Protein AF-A0A1Q6LRA7-F1 (afdb_monomer_lite)

Foldseek 3Di:
DWDDDDPPIDDDDDDQQDWDQDPVRDTDGPPDDPVRVVLVVVLVVCVVVDDPVVSVVVNVVVVVVD

Sequence (66 aa):
MMIGSGEHSTFVKVKKGERVMLSDGTFVEAGLTPEESKRRLDDKIDEMLYSKPVTLVKKISRRLKR

Structure (mmCIF, N/CA/C/O backbone):
data_AF-A0A1Q6LRA7-F1
#
_entry.id   AF-A0A1Q6LRA7-F1
#
loop_
_atom_site.group_PDB
_atom_site.id
_atom_site.type_symbol
_atom_site.label_atom_id
_atom_site.label_alt_id
_atom_site.label_comp_id
_atom_site.label_asym_id
_atom_site.label_entity_id
_atom_site.label_seq_id
_atom_site.pdbx_PDB_ins_code
_atom_site.Cartn_x
_atom_site.Cartn_y
_atom_site.Cartn_z
_atom_site.occupancy
_atom_site.B_iso_or_equiv
_atom_site.auth_seq_id
_atom_site.auth_comp_id
_atom_site.auth_asym_id
_atom_site.auth_atom_id
_atom_site.pdbx_PDB_model_num
ATOM 1 N N . MET A 1 1 ? 7.458 4.536 -15.791 1.00 69.56 1 MET A N 1
ATOM 2 C CA . MET A 1 1 ? 8.053 3.700 -14.729 1.00 69.56 1 MET A CA 1
ATOM 3 C C . MET A 1 1 ? 9.439 3.283 -15.195 1.00 69.56 1 MET A C 1
ATOM 5 O O . MET A 1 1 ? 9.568 2.952 -16.367 1.00 69.56 1 MET A O 1
ATOM 9 N N . MET A 1 2 ? 10.457 3.374 -14.334 1.00 72.50 2 MET A N 1
ATOM 10 C CA . MET A 1 2 ? 11.823 2.926 -14.638 1.00 72.50 2 MET A CA 1
ATOM 11 C C . MET A 1 2 ? 12.021 1.534 -14.037 1.00 72.50 2 MET A C 1
ATOM 13 O O . MET A 1 2 ? 11.701 1.333 -12.867 1.00 72.50 2 MET A O 1
ATOM 17 N N . ILE A 1 3 ? 12.495 0.587 -14.840 1.00 73.19 3 ILE A N 1
ATOM 18 C CA . ILE A 1 3 ? 12.779 -0.792 -14.434 1.00 73.19 3 ILE A CA 1
ATOM 19 C C . ILE A 1 3 ? 14.282 -1.012 -14.606 1.00 73.19 3 ILE A C 1
ATOM 21 O O . ILE A 1 3 ? 14.801 -0.780 -15.694 1.00 73.19 3 ILE A O 1
ATOM 25 N N . GLY A 1 4 ? 14.972 -1.436 -13.547 1.00 69.00 4 GLY A N 1
ATOM 26 C CA . GLY A 1 4 ? 16.430 -1.610 -13.535 1.00 69.00 4 GLY A CA 1
ATOM 27 C C . GLY A 1 4 ? 17.185 -0.464 -12.847 1.00 69.00 4 GLY A C 1
ATOM 28 O O . GLY A 1 4 ? 16.587 0.503 -12.378 1.00 69.00 4 GLY A O 1
ATOM 29 N N . SER A 1 5 ? 18.510 -0.597 -12.764 1.00 69.44 5 SER A N 1
ATOM 30 C CA . SER A 1 5 ? 19.424 0.352 -12.113 1.00 69.44 5 SER A CA 1
ATOM 31 C C . SER A 1 5 ? 20.517 0.786 -13.093 1.00 69.44 5 SER A C 1
ATOM 33 O O . SER A 1 5 ? 21.051 -0.049 -13.824 1.00 69.44 5 SER A O 1
ATOM 35 N N . GLY A 1 6 ? 20.853 2.079 -13.104 1.00 73.00 6 GLY A N 1
ATOM 36 C CA . GLY A 1 6 ? 21.958 2.625 -13.897 1.00 73.00 6 GLY A CA 1
ATOM 37 C C . GLY A 1 6 ? 21.781 2.476 -15.413 1.00 73.00 6 GLY A C 1
ATOM 38 O O . GLY A 1 6 ? 20.708 2.747 -15.957 1.00 73.00 6 GLY A O 1
ATOM 39 N N . GLU A 1 7 ? 22.849 2.049 -16.091 1.00 75.06 7 GLU A N 1
ATOM 40 C CA . GLU A 1 7 ? 22.954 1.959 -17.559 1.00 75.06 7 GLU A CA 1
ATOM 41 C C . GLU A 1 7 ? 22.048 0.888 -18.191 1.00 75.06 7 GLU A C 1
ATOM 43 O O . GLU A 1 7 ? 21.773 0.937 -19.386 1.00 75.06 7 GLU A O 1
ATOM 48 N N . HIS A 1 8 ? 21.518 -0.045 -17.393 1.00 75.81 8 HIS A N 1
ATOM 49 C CA . HIS A 1 8 ? 20.584 -1.085 -17.844 1.00 75.81 8 HIS A CA 1
ATOM 50 C C . HIS A 1 8 ? 19.121 -0.772 -17.495 1.00 75.81 8 HIS A C 1
ATOM 52 O O . HIS A 1 8 ? 18.284 -1.673 -17.406 1.00 75.81 8 HIS A O 1
ATOM 58 N N . SER A 1 9 ? 18.795 0.501 -17.258 1.00 77.25 9 SER A N 1
ATOM 59 C CA . SER A 1 9 ? 17.425 0.916 -16.963 1.00 77.25 9 SER A CA 1
ATOM 60 C C . SER A 1 9 ? 16.563 1.003 -18.230 1.00 77.25 9 SER A C 1
ATOM 62 O O . SER A 1 9 ? 16.964 1.536 -19.260 1.00 77.25 9 SER A O 1
ATOM 64 N N . THR A 1 10 ? 15.340 0.477 -18.150 1.00 76.38 10 THR A N 1
ATOM 65 C CA . THR A 1 10 ? 14.319 0.573 -19.202 1.00 76.38 10 THR A CA 1
ATOM 66 C C . THR A 1 10 ? 13.175 1.462 -18.726 1.00 76.38 10 THR A C 1
ATOM 68 O O . THR A 1 10 ? 12.622 1.264 -17.640 1.00 76.38 10 THR A O 1
ATOM 71 N N . 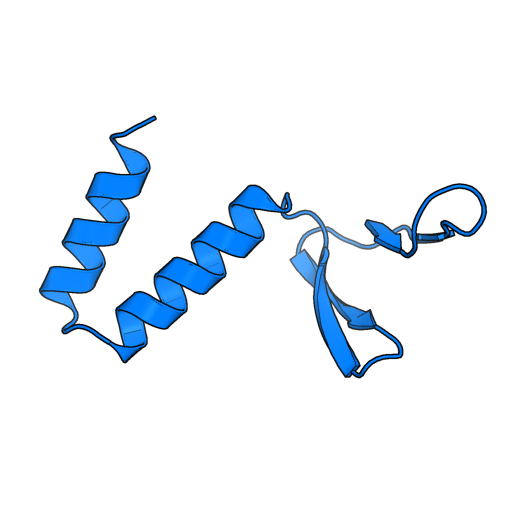PHE A 1 11 ? 12.786 2.437 -19.547 1.00 73.94 11 PHE A N 1
ATOM 72 C CA . PHE A 1 11 ? 11.640 3.302 -19.277 1.00 73.94 11 PHE A CA 1
ATOM 73 C C . PHE A 1 11 ? 10.400 2.780 -19.993 1.00 73.94 11 PHE A C 1
ATOM 75 O O . PHE A 1 11 ? 10.338 2.757 -21.219 1.00 73.94 11 PHE A O 1
ATOM 82 N N . VAL A 1 12 ? 9.378 2.416 -19.222 1.00 75.25 12 VAL A N 1
ATOM 83 C CA . VAL A 1 12 ? 8.083 1.988 -19.758 1.00 75.25 12 VAL A CA 1
ATOM 84 C C . VAL A 1 12 ? 7.041 3.063 -19.475 1.00 75.25 12 VAL A C 1
ATOM 86 O O . VAL A 1 12 ? 6.874 3.517 -18.332 1.00 75.25 12 VAL A O 1
ATOM 89 N N . LYS A 1 13 ? 6.331 3.488 -20.524 1.00 76.62 13 LYS A N 1
ATOM 90 C CA . LYS A 1 13 ? 5.178 4.381 -20.401 1.00 76.62 13 LYS A CA 1
ATOM 91 C C . LYS A 1 13 ? 3.960 3.540 -20.027 1.00 76.62 13 LYS A C 1
ATOM 93 O O . LYS A 1 13 ? 3.519 2.703 -20.799 1.00 76.62 13 LYS A O 1
ATOM 98 N N . VAL A 1 14 ? 3.443 3.779 -18.832 1.00 75.81 14 VAL A N 1
ATOM 99 C CA . VAL A 1 14 ? 2.324 3.051 -18.219 1.00 75.81 14 VAL A CA 1
ATOM 100 C C . VAL A 1 14 ? 1.314 4.067 -17.712 1.00 75.81 14 VAL A C 1
ATOM 102 O O . VAL A 1 14 ? 1.700 5.186 -17.347 1.00 75.81 14 VAL A O 1
ATOM 105 N N . LYS A 1 15 ? 0.024 3.723 -17.715 1.00 77.62 15 LYS A N 1
ATOM 106 C CA . LYS A 1 15 ? -0.993 4.618 -17.158 1.00 77.62 15 LYS A CA 1
ATOM 107 C C . LYS A 1 15 ? -0.835 4.685 -15.639 1.00 77.62 15 LYS A C 1
ATOM 109 O O . LYS A 1 15 ? -0.442 3.723 -14.984 1.00 77.62 15 LYS A O 1
ATOM 114 N N . LYS A 1 16 ? -1.138 5.846 -15.055 1.00 76.00 16 LYS A N 1
ATOM 115 C CA . LYS A 1 16 ? -1.144 6.009 -13.595 1.00 76.00 16 LYS A CA 1
ATOM 116 C C . LYS A 1 16 ? -2.188 5.065 -12.979 1.00 76.00 16 LYS A C 1
ATOM 118 O O . LYS A 1 16 ? -3.325 5.045 -13.439 1.00 76.00 16 LYS A O 1
ATOM 123 N N . GLY A 1 17 ? -1.802 4.320 -11.947 1.00 70.94 17 GLY A N 1
ATOM 124 C CA . GLY A 1 17 ? -2.628 3.320 -11.261 1.00 70.94 17 GLY A CA 1
ATOM 125 C C . GLY A 1 17 ? -2.617 1.928 -11.903 1.00 70.94 17 GLY A C 1
ATOM 126 O O . GLY A 1 17 ? -3.252 1.013 -11.386 1.00 70.94 17 GLY A O 1
ATOM 127 N N . GLU A 1 18 ? -1.909 1.741 -13.018 1.00 80.19 18 GLU A N 1
ATOM 128 C CA . GLU A 1 18 ? -1.802 0.442 -13.681 1.00 80.19 18 GLU A CA 1
ATOM 129 C C . GLU A 1 18 ? -0.867 -0.489 -12.892 1.00 80.19 18 GLU A C 1
ATOM 131 O O . GLU A 1 18 ? 0.238 -0.097 -12.518 1.00 80.19 18 GLU A O 1
ATOM 136 N N . ARG A 1 19 ? -1.305 -1.721 -12.601 1.00 76.94 19 ARG A N 1
ATOM 137 C CA . ARG A 1 19 ? -0.466 -2.724 -11.926 1.00 76.94 19 ARG A CA 1
ATOM 138 C C . ARG A 1 19 ? 0.388 -3.444 -12.961 1.00 76.94 19 ARG A C 1
ATOM 140 O O . ARG A 1 19 ? -0.137 -4.176 -13.792 1.00 76.94 19 ARG A O 1
ATOM 147 N N . VAL A 1 20 ? 1.697 -3.259 -12.871 1.00 75.50 20 VAL A N 1
ATOM 148 C CA . VAL A 1 20 ? 2.697 -3.893 -13.731 1.00 75.50 20 VAL A CA 1
ATOM 149 C C . VAL A 1 20 ? 3.287 -5.084 -12.986 1.00 75.50 20 VAL A C 1
ATOM 151 O O . VAL A 1 20 ? 3.712 -4.939 -11.841 1.00 75.50 20 VAL A O 1
ATOM 154 N N . MET A 1 21 ? 3.306 -6.255 -13.619 1.00 80.75 21 MET A N 1
ATOM 155 C CA . MET A 1 21 ? 4.049 -7.415 -13.125 1.00 80.75 21 MET A CA 1
ATOM 156 C C . MET A 1 21 ? 5.471 -7.357 -13.692 1.00 80.75 21 MET A C 1
ATOM 158 O O . MET A 1 21 ? 5.652 -7.228 -14.902 1.00 80.75 21 MET A O 1
ATOM 162 N N . LEU A 1 22 ? 6.465 -7.413 -12.816 1.00 78.00 22 LEU A N 1
ATOM 163 C CA . LEU A 1 22 ? 7.870 -7.534 -13.173 1.00 78.00 22 LEU A CA 1
ATOM 164 C C . LEU A 1 22 ? 8.221 -9.006 -13.426 1.00 78.00 22 LEU A C 1
ATOM 166 O O . LEU A 1 22 ? 7.509 -9.921 -13.013 1.00 78.00 22 LEU A O 1
ATOM 170 N N . SER A 1 23 ? 9.325 -9.241 -14.132 1.00 73.19 23 SER A N 1
ATOM 171 C CA . SER A 1 23 ? 9.791 -10.582 -14.511 1.00 73.19 23 SER A CA 1
ATOM 172 C C . SER A 1 23 ? 10.166 -11.472 -13.320 1.00 73.19 23 SER A C 1
ATOM 174 O O . SER A 1 23 ? 10.209 -12.689 -13.463 1.00 73.19 23 SER A O 1
ATOM 176 N N . ASP A 1 24 ? 10.393 -10.885 -12.146 1.00 77.81 24 ASP A N 1
ATOM 177 C CA . ASP A 1 24 ? 10.609 -11.573 -10.867 1.00 77.81 24 ASP A CA 1
ATOM 178 C C . ASP A 1 24 ? 9.294 -11.965 -10.156 1.00 77.81 24 ASP A C 1
ATOM 180 O O . ASP A 1 24 ? 9.313 -12.487 -9.042 1.00 77.81 24 ASP A O 1
ATOM 184 N N . GLY A 1 25 ? 8.144 -11.711 -10.789 1.00 75.12 25 GLY A N 1
ATOM 185 C CA . GLY A 1 25 ? 6.814 -11.977 -10.244 1.00 75.12 25 GLY A CA 1
ATOM 186 C C . GLY A 1 25 ? 6.304 -10.905 -9.278 1.00 75.12 25 GLY A C 1
ATOM 187 O O . GLY A 1 25 ? 5.198 -11.039 -8.747 1.00 75.12 25 GLY A O 1
ATOM 188 N N . THR A 1 26 ? 7.061 -9.829 -9.041 1.00 78.00 26 THR A N 1
ATOM 189 C CA . THR A 1 26 ? 6.609 -8.729 -8.185 1.00 78.00 26 THR A CA 1
ATOM 190 C C . THR A 1 26 ? 5.637 -7.814 -8.926 1.00 78.00 26 THR A C 1
ATOM 192 O O . THR A 1 26 ? 5.720 -7.615 -10.136 1.00 78.00 26 THR A O 1
ATOM 195 N N . PHE A 1 27 ? 4.676 -7.240 -8.200 1.00 75.75 27 PHE A N 1
ATOM 196 C CA . PHE A 1 27 ? 3.717 -6.293 -8.765 1.00 75.75 27 PHE A CA 1
ATOM 197 C C . PHE A 1 27 ? 4.014 -4.883 -8.278 1.00 75.75 27 PHE A C 1
ATOM 199 O O . PHE A 1 27 ? 4.029 -4.634 -7.072 1.00 75.75 27 PHE A O 1
ATOM 206 N N . VAL A 1 28 ? 4.142 -3.948 -9.213 1.00 72.94 28 VAL A N 1
ATOM 207 C CA . VAL A 1 28 ? 4.335 -2.528 -8.922 1.00 72.94 28 VAL A CA 1
ATOM 208 C C . VAL A 1 28 ? 3.194 -1.733 -9.540 1.00 72.94 28 VAL A C 1
ATOM 210 O O . VAL A 1 28 ? 2.863 -1.889 -10.712 1.00 72.94 28 VAL A O 1
ATOM 213 N N . GLU A 1 29 ? 2.560 -0.879 -8.744 1.00 76.06 29 GLU A N 1
ATOM 214 C CA . GLU A 1 29 ? 1.523 0.029 -9.227 1.00 76.06 29 GLU A CA 1
ATOM 215 C C . GLU A 1 29 ? 2.178 1.304 -9.775 1.00 76.06 29 GLU A C 1
ATOM 217 O O . GLU A 1 29 ? 2.912 2.013 -9.083 1.00 76.06 29 GLU A O 1
ATOM 222 N N . ALA A 1 30 ? 1.935 1.579 -11.052 1.00 71.44 30 ALA A N 1
ATOM 223 C CA . ALA A 1 30 ? 2.541 2.674 -11.780 1.00 71.44 30 ALA A CA 1
ATOM 224 C C . ALA A 1 30 ? 2.052 4.043 -11.287 1.00 71.44 30 ALA A C 1
ATOM 226 O O . ALA A 1 30 ? 0.855 4.292 -11.155 1.00 71.44 30 ALA A O 1
ATOM 227 N N . GLY A 1 31 ? 2.977 4.986 -11.099 1.00 68.06 31 GLY A N 1
ATOM 228 C CA . GLY A 1 31 ? 2.644 6.377 -10.773 1.00 68.06 31 GLY A CA 1
ATOM 229 C C . GLY A 1 31 ? 2.368 6.651 -9.293 1.00 68.06 31 GLY A C 1
ATOM 230 O O . GLY A 1 31 ? 1.865 7.730 -8.979 1.00 68.06 31 GLY A O 1
ATOM 231 N N . LEU A 1 32 ? 2.715 5.709 -8.413 1.00 67.69 32 LEU A N 1
ATOM 232 C CA . LEU A 1 32 ? 3.037 5.991 -7.014 1.00 67.69 32 LEU A CA 1
ATOM 233 C C . LEU A 1 32 ? 4.532 6.265 -6.894 1.00 67.69 32 LEU A C 1
ATOM 235 O O . LEU A 1 32 ? 5.341 5.592 -7.541 1.00 67.69 3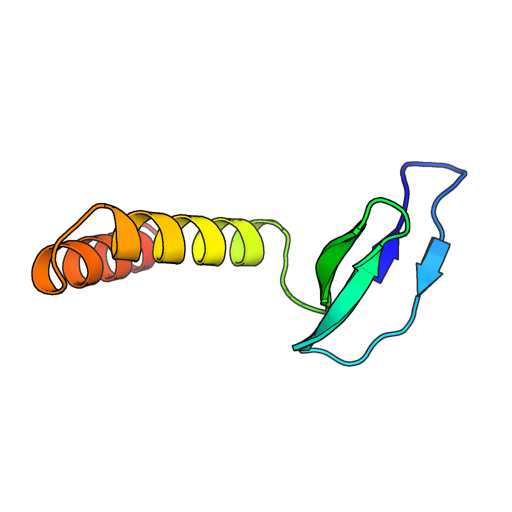2 LEU A O 1
ATOM 239 N N . THR A 1 33 ? 4.915 7.205 -6.033 1.00 69.69 33 THR A N 1
ATOM 240 C CA . THR A 1 33 ? 6.325 7.299 -5.637 1.00 69.69 33 THR A CA 1
ATOM 241 C C . THR A 1 33 ? 6.704 6.101 -4.747 1.00 69.69 33 THR A C 1
ATOM 243 O O . THR A 1 33 ? 5.822 5.458 -4.153 1.00 69.69 33 THR A O 1
ATOM 246 N N . PRO A 1 34 ? 7.999 5.757 -4.625 1.00 69.06 34 PRO A N 1
ATOM 247 C CA . PRO A 1 34 ? 8.448 4.717 -3.697 1.00 69.06 34 PRO A CA 1
ATOM 248 C C . PRO A 1 34 ? 7.964 4.962 -2.259 1.00 69.06 34 PRO A C 1
ATOM 250 O O . PRO A 1 34 ? 7.568 4.026 -1.563 1.00 69.06 34 PRO A O 1
ATOM 253 N N . GLU A 1 35 ? 7.908 6.225 -1.827 1.00 73.94 35 GLU A N 1
ATOM 254 C CA . GLU A 1 35 ? 7.425 6.617 -0.500 1.00 73.94 35 GLU A CA 1
ATOM 255 C C . GLU A 1 35 ? 5.926 6.350 -0.335 1.00 73.94 35 GLU A C 1
ATOM 257 O O . GLU A 1 35 ? 5.490 5.876 0.716 1.00 73.94 35 GLU A O 1
ATOM 262 N N . GLU A 1 36 ? 5.121 6.634 -1.361 1.00 74.44 36 GLU A N 1
ATOM 263 C CA . GLU A 1 36 ? 3.683 6.351 -1.344 1.00 74.44 36 GLU A CA 1
ATOM 264 C C . GLU A 1 36 ? 3.400 4.846 -1.352 1.00 74.44 36 GLU A C 1
ATOM 266 O O . GLU A 1 36 ? 2.516 4.376 -0.630 1.00 74.44 36 GLU A O 1
ATOM 271 N N . SER A 1 37 ? 4.189 4.082 -2.111 1.00 73.62 37 SER A N 1
ATOM 272 C CA . SER A 1 37 ? 4.103 2.619 -2.147 1.00 73.62 37 SER A CA 1
ATOM 273 C C . SER A 1 37 ? 4.436 2.008 -0.785 1.00 73.62 37 SER A C 1
ATOM 275 O O . SER A 1 37 ? 3.676 1.179 -0.280 1.00 73.62 37 SER A O 1
ATOM 277 N N . LYS A 1 38 ? 5.510 2.482 -0.135 1.00 79.88 38 LYS A N 1
ATOM 278 C CA . LYS A 1 38 ? 5.881 2.063 1.223 1.00 79.88 38 LYS A CA 1
ATOM 279 C C . LYS A 1 38 ? 4.775 2.371 2.234 1.00 79.88 38 LYS A C 1
ATOM 281 O O . LYS A 1 38 ? 4.408 1.503 3.015 1.00 79.88 38 LYS A O 1
ATOM 286 N N . ARG A 1 39 ? 4.162 3.559 2.168 1.00 79.44 39 ARG A N 1
ATOM 287 C CA . ARG A 1 39 ? 3.036 3.917 3.053 1.00 79.44 39 ARG A CA 1
ATOM 288 C C . ARG A 1 39 ? 1.829 3.002 2.878 1.00 79.44 39 ARG A C 1
ATOM 290 O O . ARG A 1 39 ? 1.200 2.645 3.868 1.00 79.44 39 ARG A O 1
ATOM 297 N N . ARG A 1 40 ? 1.494 2.627 1.640 1.00 81.00 40 ARG A N 1
ATOM 298 C CA . ARG A 1 40 ? 0.399 1.681 1.372 1.00 81.00 40 ARG A CA 1
ATOM 299 C C . ARG A 1 40 ? 0.701 0.289 1.917 1.00 81.00 40 ARG A C 1
ATOM 301 O O . ARG A 1 40 ? -0.213 -0.368 2.404 1.00 81.00 40 ARG A O 1
ATOM 308 N N . LEU A 1 41 ? 1.955 -0.154 1.837 1.00 82.56 41 LEU A N 1
ATOM 309 C CA . LEU A 1 41 ? 2.392 -1.406 2.454 1.00 82.56 41 LEU A CA 1
ATOM 310 C C . LEU A 1 41 ? 2.273 -1.340 3.978 1.00 82.56 41 LEU A C 1
ATOM 312 O O . LEU A 1 41 ? 1.651 -2.223 4.557 1.00 82.56 41 LEU A O 1
ATOM 316 N N . ASP A 1 42 ? 2.761 -0.269 4.607 1.00 82.88 42 ASP A N 1
ATOM 317 C CA . ASP A 1 42 ? 2.639 -0.068 6.057 1.00 82.88 42 ASP A CA 1
ATOM 318 C C . ASP A 1 42 ? 1.169 -0.030 6.509 1.00 82.88 42 ASP A C 1
ATOM 320 O O . ASP A 1 42 ? 0.823 -0.601 7.538 1.00 82.88 42 ASP A O 1
ATOM 324 N N . ASP A 1 43 ? 0.283 0.601 5.730 1.00 83.50 43 ASP A N 1
ATOM 325 C CA . ASP A 1 43 ? -1.158 0.618 6.010 1.00 83.50 43 ASP A CA 1
ATOM 326 C C . ASP A 1 43 ? -1.777 -0.785 5.933 1.00 83.50 43 ASP A C 1
ATOM 328 O O . ASP A 1 43 ? -2.565 -1.144 6.804 1.00 83.50 43 ASP A O 1
ATOM 332 N N . LYS A 1 44 ? -1.395 -1.597 4.937 1.00 85.62 44 LYS A N 1
ATOM 333 C CA . LYS A 1 44 ? -1.848 -2.994 4.833 1.00 85.62 44 LYS A CA 1
ATOM 334 C C . LYS A 1 44 ? -1.330 -3.857 5.980 1.00 85.62 44 LYS A C 1
ATOM 336 O O . LYS A 1 44 ? -2.063 -4.705 6.478 1.00 85.62 44 LYS A O 1
ATOM 341 N N . ILE A 1 45 ? -0.077 -3.654 6.389 1.00 87.12 45 ILE A N 1
ATOM 342 C CA . ILE A 1 45 ? 0.511 -4.360 7.531 1.00 87.12 45 ILE A CA 1
ATOM 343 C C . ILE A 1 45 ? -0.243 -3.981 8.802 1.00 87.12 45 ILE A C 1
ATOM 345 O O . ILE A 1 45 ? -0.655 -4.868 9.543 1.00 87.12 45 ILE A O 1
ATOM 349 N N . ASP A 1 46 ? -0.482 -2.688 9.034 1.00 87.62 46 ASP A N 1
ATOM 350 C CA . ASP A 1 46 ? -1.240 -2.241 10.199 1.00 87.62 46 ASP A CA 1
ATOM 351 C C . ASP A 1 46 ? -2.664 -2.828 10.193 1.00 87.62 46 ASP A C 1
ATOM 353 O O . ASP A 1 46 ? -3.117 -3.287 11.238 1.00 87.62 46 ASP A O 1
ATOM 357 N N . GLU A 1 47 ? -3.344 -2.883 9.039 1.00 87.19 47 GLU A N 1
ATOM 358 C CA . GLU A 1 47 ? -4.663 -3.527 8.888 1.00 87.19 47 GLU A CA 1
ATOM 359 C C . GLU A 1 47 ? -4.673 -5.019 9.250 1.00 87.19 47 GLU A C 1
ATOM 361 O O . GLU A 1 47 ? -5.680 -5.505 9.765 1.00 87.19 47 GLU A O 1
ATOM 366 N N . MET A 1 48 ? -3.574 -5.742 9.014 1.00 88.12 48 MET A N 1
ATOM 367 C CA . MET A 1 48 ? -3.437 -7.144 9.427 1.00 88.12 48 MET A CA 1
ATOM 368 C C . MET A 1 48 ? -3.062 -7.294 10.904 1.00 88.12 48 MET A C 1
ATOM 370 O O . MET A 1 48 ? -3.449 -8.273 11.539 1.00 88.12 48 MET A O 1
ATOM 374 N N . LEU A 1 49 ? -2.279 -6.358 11.444 1.00 86.38 49 LEU A N 1
ATOM 375 C CA . LEU A 1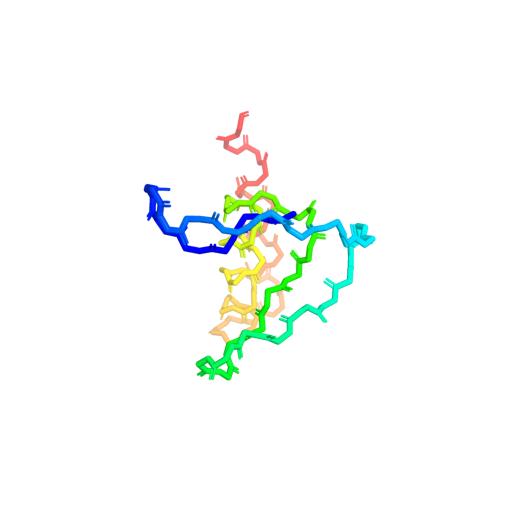 49 ? -1.672 -6.483 12.769 1.00 86.38 49 LEU A CA 1
ATOM 376 C C . LEU A 1 49 ? -2.544 -5.905 13.890 1.00 86.38 49 LEU A C 1
ATOM 378 O O . LEU A 1 49 ? -2.441 -6.334 15.038 1.00 86.38 49 LEU A O 1
ATOM 382 N N . TYR A 1 50 ? -3.378 -4.912 13.580 1.00 87.94 50 TYR A N 1
ATOM 383 C CA . TYR A 1 50 ? -4.137 -4.161 14.572 1.00 87.94 50 TYR A CA 1
ATOM 384 C C . TYR A 1 50 ? -5.633 -4.144 14.276 1.00 87.94 50 TYR A C 1
ATOM 386 O O . TYR A 1 50 ? -6.095 -4.266 13.146 1.00 87.94 50 TYR A O 1
ATOM 394 N N . SER A 1 51 ? -6.417 -3.911 15.325 1.00 86.12 51 SER A N 1
ATOM 395 C CA . SER A 1 51 ? -7.850 -3.685 15.189 1.00 86.12 51 SER A CA 1
ATOM 396 C C . SER A 1 51 ? -8.140 -2.375 14.444 1.00 86.12 51 SER A C 1
ATOM 398 O O . SER A 1 51 ? -7.406 -1.388 14.556 1.00 86.12 51 SER A O 1
ATOM 400 N N . LYS A 1 52 ? -9.271 -2.337 13.726 1.00 85.44 52 LYS A N 1
ATOM 401 C CA . LYS A 1 52 ? -9.741 -1.175 12.947 1.00 85.44 52 LYS A CA 1
ATOM 402 C C . LYS A 1 52 ? -9.547 0.194 13.637 1.00 85.44 52 LYS A C 1
ATOM 404 O O . LYS A 1 52 ? -9.006 1.084 12.981 1.00 85.44 52 LYS A O 1
ATOM 409 N N . PRO A 1 53 ? -9.897 0.408 14.923 1.00 87.38 53 PRO A N 1
ATOM 410 C CA . PRO A 1 53 ? -9.690 1.715 15.555 1.00 87.38 53 PRO A CA 1
ATOM 411 C C . PRO A 1 53 ? -8.209 2.115 15.656 1.00 87.38 53 PRO A C 1
ATOM 413 O O . PRO A 1 53 ? -7.864 3.268 15.404 1.00 87.38 53 PRO A O 1
ATOM 416 N N . VAL A 1 54 ? -7.314 1.172 15.957 1.00 87.06 54 VAL A N 1
ATOM 417 C CA . VAL A 1 54 ? -5.872 1.435 16.099 1.00 87.06 54 VAL A CA 1
ATOM 418 C C . VAL A 1 54 ? -5.233 1.743 14.743 1.00 87.06 54 VAL A C 1
ATOM 420 O O . VAL A 1 54 ? -4.427 2.669 14.632 1.00 87.06 54 VAL A O 1
ATOM 423 N N . THR A 1 55 ? -5.643 1.028 13.693 1.00 89.50 55 THR A N 1
ATOM 424 C CA . THR A 1 55 ? -5.170 1.273 12.317 1.00 89.50 55 THR A CA 1
ATOM 425 C C . THR A 1 55 ? -5.503 2.687 11.84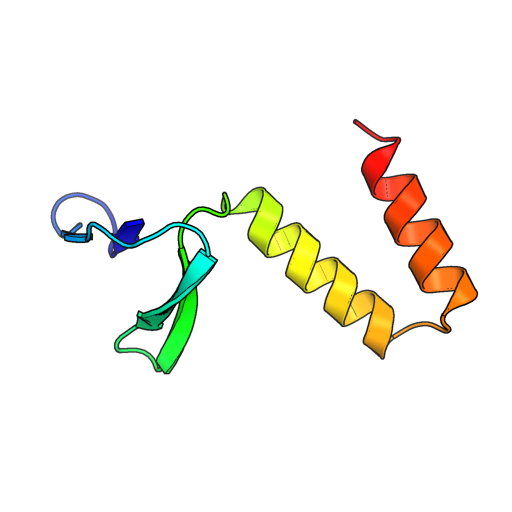6 1.00 89.50 55 THR A C 1
ATOM 427 O O . THR A 1 55 ? -4.650 3.377 11.285 1.00 89.50 55 THR A O 1
ATOM 430 N N . LEU A 1 56 ? -6.715 3.166 12.153 1.00 87.19 56 LEU A N 1
ATOM 431 C CA . LEU A 1 56 ? -7.166 4.507 11.800 1.00 87.19 56 LEU A CA 1
ATOM 432 C C . LEU A 1 56 ? -6.310 5.579 12.482 1.00 87.19 56 LEU A C 1
ATOM 434 O O . LEU A 1 56 ? -5.843 6.506 11.819 1.00 87.19 56 LEU A O 1
ATOM 438 N N . VAL A 1 57 ? -6.051 5.430 13.784 1.00 90.00 57 VAL A N 1
ATOM 439 C CA . VAL A 1 57 ? -5.221 6.375 14.548 1.00 90.00 57 VAL A CA 1
ATOM 440 C C . VAL A 1 57 ? -3.796 6.424 13.995 1.00 90.00 57 VAL A C 1
ATOM 442 O O . VAL A 1 57 ? -3.265 7.513 13.760 1.00 90.00 57 VAL A O 1
ATOM 445 N N . LYS A 1 58 ? -3.185 5.268 13.707 1.00 88.19 58 LYS A N 1
ATOM 446 C CA . LYS A 1 58 ? -1.845 5.208 13.103 1.00 88.19 58 LYS A CA 1
ATOM 447 C C . LYS A 1 58 ? -1.789 5.886 11.733 1.00 88.19 58 LYS A C 1
ATOM 449 O O . LYS A 1 58 ? -0.855 6.646 11.465 1.00 88.19 58 LYS A O 1
ATOM 454 N N . LYS A 1 59 ? -2.800 5.657 10.891 1.00 86.31 59 LYS A N 1
ATOM 455 C CA . LYS A 1 59 ? -2.916 6.263 9.558 1.00 86.31 59 LYS A CA 1
ATOM 456 C C . LYS A 1 59 ? -3.051 7.784 9.630 1.00 86.31 59 LYS A C 1
ATOM 458 O O . LYS A 1 59 ? -2.398 8.494 8.867 1.00 86.31 59 LYS A O 1
ATOM 463 N N . ILE A 1 60 ? -3.855 8.295 10.566 1.00 87.19 60 ILE A N 1
ATOM 464 C CA . ILE A 1 60 ? -4.015 9.738 10.804 1.00 87.19 60 ILE A CA 1
ATOM 465 C C . ILE A 1 60 ? -2.711 10.344 11.342 1.00 87.19 60 ILE A C 1
ATOM 467 O O . ILE A 1 60 ? -2.235 11.339 10.801 1.00 87.19 60 ILE A O 1
ATOM 471 N N . SER A 1 61 ? -2.079 9.717 12.338 1.00 87.31 61 SER A N 1
ATOM 472 C CA . SER A 1 61 ? -0.817 10.199 12.920 1.00 87.31 61 SER A CA 1
ATOM 473 C C . SER A 1 61 ? 0.302 10.313 11.876 1.00 87.31 61 SER A C 1
ATOM 475 O O . SER A 1 61 ? 1.003 11.324 11.824 1.00 87.31 61 SER A O 1
ATOM 477 N N . ARG A 1 62 ? 0.426 9.328 10.971 1.00 83.25 62 ARG A N 1
ATOM 478 C CA . ARG A 1 62 ? 1.396 9.369 9.860 1.00 83.25 62 ARG A CA 1
ATOM 479 C C . ARG A 1 62 ? 1.129 10.492 8.855 1.00 83.25 62 ARG A C 1
ATOM 481 O O . ARG A 1 62 ? 2.074 10.973 8.237 1.00 83.25 62 ARG A O 1
ATOM 488 N N . ARG A 1 63 ? -0.125 10.920 8.685 1.00 81.81 63 ARG A N 1
ATOM 489 C CA . ARG A 1 63 ? -0.479 12.062 7.823 1.00 81.81 63 ARG A CA 1
ATOM 490 C C . ARG A 1 63 ? -0.178 13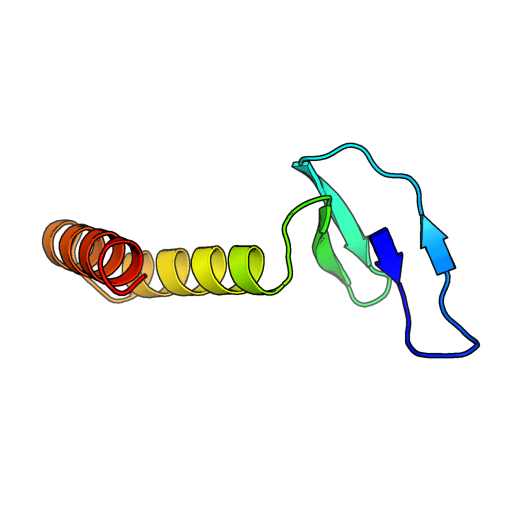.409 8.477 1.00 81.81 63 ARG A C 1
ATOM 492 O O . ARG A 1 63 ? 0.164 14.335 7.755 1.00 81.81 63 ARG A O 1
ATOM 499 N N . LEU A 1 64 ? -0.300 13.497 9.804 1.00 82.31 64 LEU A N 1
ATOM 500 C CA . LEU A 1 64 ? -0.075 14.723 10.580 1.00 82.31 64 LEU A CA 1
ATOM 501 C C . LEU A 1 64 ? 1.403 15.015 10.873 1.00 82.31 64 LEU A C 1
ATOM 503 O O . LEU A 1 64 ? 1.757 16.169 11.050 1.00 82.31 64 LEU A O 1
ATOM 507 N N . LYS A 1 65 ? 2.280 14.002 10.918 1.00 76.00 65 LYS A N 1
ATOM 508 C CA . LYS A 1 65 ? 3.738 14.173 11.113 1.00 76.00 65 LYS A CA 1
ATOM 509 C C . LYS A 1 65 ? 4.476 14.742 9.883 1.00 76.00 65 LYS A C 1
ATOM 511 O O . LYS A 1 65 ? 5.673 14.507 9.733 1.00 76.00 65 LYS A O 1
ATOM 516 N N . ARG A 1 66 ? 3.763 15.409 8.978 1.00 57.06 66 A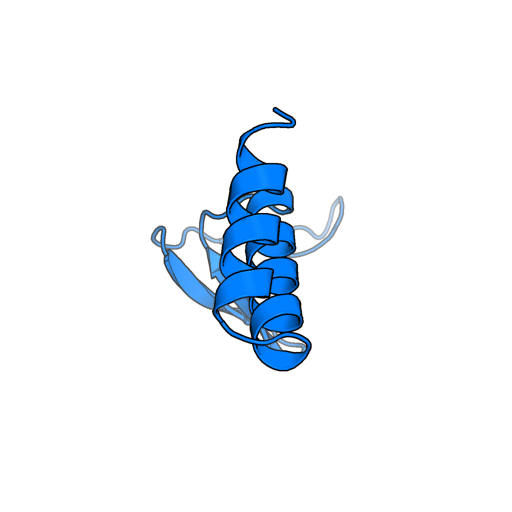RG A N 1
ATOM 517 C CA . ARG A 1 66 ? 4.295 15.950 7.728 1.00 57.06 66 ARG A CA 1
ATOM 518 C C . ARG A 1 66 ? 4.400 17.462 7.799 1.00 57.06 66 ARG A C 1
ATOM 520 O O . ARG A 1 66 ? 3.473 18.065 8.375 1.00 57.06 66 ARG A O 1
#

Radius of gyration: 15.21 Å; chains: 1; bounding box: 33×28×36 Å

pLDDT: mean 78.59, std 6.84, range [57.06, 90.0]

Secondary structure (DSSP, 8-state):
-EESSGGG-EE----TT-EEEPTTS-EEETT--HHHHHHHHHHHHHHHHS-HHHHHHHHHHHHH--